Protein AF-A0A932ZUK7-F1 (afdb_monomer)

Secondary structure (DSSP, 8-state):
-PPPPHHHHHHHHHHHHHT--S-SHHHHHHHHHHHHHHHHHHHTTTTPPP-TT---HHHHHHHHHHHHHHS-HHHHHHHHHHHHHHHHHHHHHHHHHHHHHHHHS--TTS--

Nearest PDB structures (foldseek):
  7ank-assembly1_A  TM=1.972E-01  e=3.246E+00  Homo sapiens

Structure (mmCIF, N/CA/C/O backbone):
data_AF-A0A932ZUK7-F1
#
_entry.id   AF-A0A932ZUK7-F1
#
loop_
_atom_site.group_PDB
_atom_site.id
_atom_site.type_symbol
_atom_site.label_atom_id
_atom_site.label_alt_id
_atom_site.label_comp_id
_atom_site.label_asym_id
_atom_site.label_entity_id
_atom_site.label_seq_id
_atom_site.pdbx_PDB_ins_code
_atom_site.Cartn_x
_atom_site.Cartn_y
_atom_site.Cartn_z
_atom_site.occupancy
_atom_site.B_iso_or_equiv
_atom_site.auth_seq_id
_atom_site.auth_comp_id
_atom_site.auth_asym_id
_atom_site.auth_atom_id
_atom_site.pdbx_PDB_model_num
ATOM 1 N N . MET A 1 1 ? 0.769 16.583 -12.718 1.00 45.38 1 MET A N 1
ATOM 2 C CA . MET A 1 1 ? 1.392 15.591 -11.819 1.00 45.38 1 MET A CA 1
ATOM 3 C C . MET A 1 1 ? 2.749 15.241 -12.390 1.00 45.38 1 MET A C 1
ATOM 5 O O . MET A 1 1 ? 2.833 15.071 -13.599 1.00 45.38 1 MET A O 1
ATOM 9 N N . LYS A 1 2 ? 3.805 15.223 -11.571 1.00 51.41 2 LYS A N 1
ATOM 10 C CA . LYS A 1 2 ? 5.080 14.625 -11.983 1.00 51.41 2 LYS A CA 1
ATOM 11 C C . LYS A 1 2 ? 4.929 13.118 -11.793 1.00 51.41 2 LYS A C 1
ATOM 13 O O . LYS A 1 2 ? 4.475 12.708 -10.735 1.00 51.41 2 LYS A O 1
ATOM 18 N N . THR A 1 3 ? 5.238 12.329 -12.812 1.00 60.22 3 THR A N 1
ATOM 19 C CA . THR A 1 3 ? 5.314 10.871 -12.685 1.00 60.22 3 THR A CA 1
ATOM 20 C C . THR A 1 3 ? 6.381 10.529 -11.650 1.00 60.22 3 THR A C 1
ATOM 22 O O . THR A 1 3 ? 7.512 10.992 -11.797 1.00 60.22 3 THR A O 1
ATOM 25 N N . LEU A 1 4 ? 6.025 9.763 -10.616 1.00 67.94 4 LEU A N 1
ATOM 26 C CA . LEU A 1 4 ? 6.983 9.288 -9.619 1.00 67.94 4 LEU A CA 1
ATOM 27 C C . LEU A 1 4 ? 7.997 8.367 -10.311 1.00 67.94 4 LEU A C 1
ATOM 29 O O . LEU A 1 4 ? 7.607 7.430 -11.018 1.00 67.94 4 LEU A O 1
ATOM 33 N N . ALA A 1 5 ? 9.292 8.641 -10.162 1.00 81.50 5 ALA A N 1
ATOM 34 C CA . ALA A 1 5 ? 10.312 7.796 -10.770 1.00 81.50 5 ALA A CA 1
ATOM 35 C C . ALA A 1 5 ? 10.370 6.432 -10.057 1.00 81.50 5 ALA A C 1
ATOM 37 O O . ALA A 1 5 ? 10.155 6.338 -8.850 1.00 81.50 5 ALA A O 1
ATOM 38 N N . ARG A 1 6 ? 10.724 5.362 -10.786 1.00 85.12 6 ARG A N 1
ATOM 39 C CA . ARG A 1 6 ? 10.862 4.000 -10.222 1.00 85.12 6 ARG A CA 1
ATOM 40 C C . ARG A 1 6 ? 11.785 3.962 -8.993 1.00 85.12 6 ARG A C 1
ATOM 42 O O . ARG A 1 6 ? 11.519 3.250 -8.032 1.00 85.12 6 ARG A O 1
ATOM 49 N N . GLU A 1 7 ? 12.863 4.742 -9.019 1.00 85.38 7 GLU A N 1
ATOM 50 C CA . GLU A 1 7 ? 13.832 4.827 -7.919 1.00 85.38 7 GLU A CA 1
ATOM 51 C C . GLU A 1 7 ? 13.255 5.519 -6.677 1.00 85.38 7 GLU A C 1
ATOM 53 O O . GLU A 1 7 ? 13.504 5.067 -5.559 1.00 85.38 7 GLU A O 1
ATOM 58 N N . GLU A 1 8 ? 12.448 6.566 -6.872 1.00 86.69 8 GLU A N 1
ATOM 59 C CA . GLU A 1 8 ? 11.757 7.281 -5.793 1.00 86.69 8 GLU A CA 1
ATOM 60 C C . GLU A 1 8 ? 10.720 6.370 -5.133 1.00 86.69 8 GLU A C 1
ATOM 62 O O . GLU A 1 8 ? 10.724 6.228 -3.911 1.00 86.69 8 GLU A O 1
ATOM 67 N N . LEU A 1 9 ? 9.915 5.661 -5.937 1.00 88.19 9 LEU A N 1
ATOM 68 C CA . LEU A 1 9 ? 8.970 4.672 -5.419 1.00 88.19 9 LEU A CA 1
ATOM 69 C C . LEU A 1 9 ? 9.695 3.605 -4.603 1.00 88.19 9 LEU A C 1
ATOM 71 O O . LEU A 1 9 ? 9.316 3.322 -3.470 1.00 88.19 9 LEU A O 1
ATOM 75 N N . ARG A 1 10 ? 10.763 3.020 -5.156 1.00 90.06 10 ARG A N 1
ATOM 76 C CA . ARG A 1 10 ? 11.532 1.984 -4.465 1.00 90.06 10 ARG A CA 1
ATOM 77 C C . ARG A 1 10 ? 12.064 2.481 -3.121 1.00 90.06 10 ARG A C 1
ATOM 79 O O . ARG A 1 10 ? 12.004 1.735 -2.147 1.00 90.06 10 ARG A O 1
ATOM 86 N N . ALA A 1 11 ? 12.562 3.715 -3.053 1.00 89.88 11 ALA A N 1
ATOM 87 C CA . ALA A 1 11 ? 13.015 4.312 -1.802 1.00 89.88 11 ALA A CA 1
ATOM 88 C C . ALA A 1 11 ? 11.869 4.431 -0.783 1.00 89.88 11 ALA A C 1
ATOM 90 O O . ALA A 1 11 ? 12.036 3.987 0.354 1.00 89.88 11 ALA A O 1
ATOM 91 N N . THR A 1 12 ? 10.695 4.925 -1.197 1.00 89.94 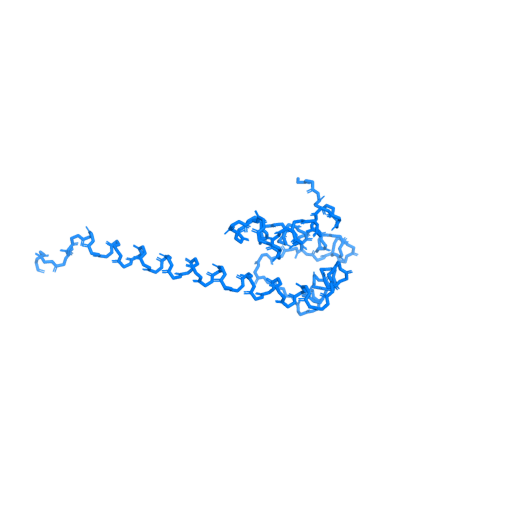12 THR A N 1
ATOM 92 C CA . THR A 1 12 ? 9.502 4.989 -0.336 1.00 89.94 12 THR A CA 1
ATOM 93 C C . THR A 1 12 ? 9.108 3.605 0.188 1.00 89.94 12 THR A C 1
ATOM 95 O O . THR A 1 12 ? 8.900 3.435 1.391 1.00 89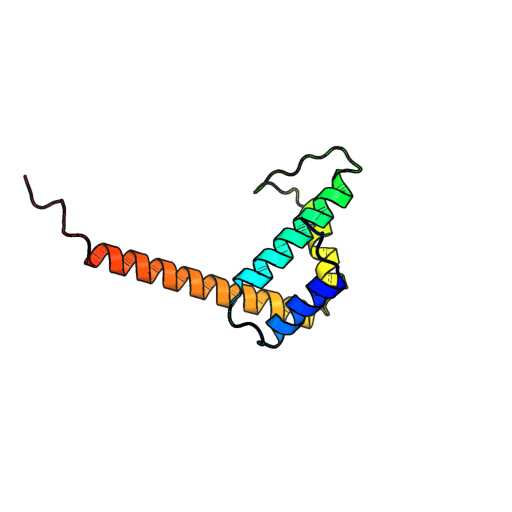.94 12 THR A O 1
ATOM 98 N N . LEU A 1 13 ? 9.034 2.598 -0.692 1.00 90.50 13 LEU A N 1
ATOM 99 C CA . LEU A 1 13 ? 8.654 1.233 -0.314 1.00 90.50 13 LEU A CA 1
ATOM 100 C C . LEU A 1 13 ? 9.640 0.638 0.695 1.00 90.50 13 LEU A C 1
ATOM 102 O O . LEU A 1 13 ? 9.224 0.053 1.692 1.00 90.50 13 LEU A O 1
ATOM 106 N N . MET A 1 14 ? 10.941 0.827 0.476 1.00 91.38 14 MET A N 1
ATOM 107 C CA . MET A 1 14 ? 11.981 0.331 1.377 1.00 91.38 14 MET A CA 1
ATOM 108 C C . MET A 1 14 ? 11.936 1.012 2.748 1.00 91.38 14 MET A C 1
ATOM 110 O O . MET A 1 14 ? 11.965 0.321 3.767 1.00 91.38 14 MET A O 1
ATOM 114 N N . ALA A 1 15 ? 11.800 2.337 2.791 1.00 90.62 15 ALA A N 1
ATOM 115 C CA . ALA A 1 15 ? 11.653 3.082 4.040 1.00 90.62 15 ALA A CA 1
ATOM 116 C C . ALA A 1 15 ? 10.402 2.635 4.820 1.00 90.62 15 ALA A C 1
ATOM 118 O O . ALA A 1 15 ? 10.441 2.459 6.042 1.00 90.62 15 ALA A O 1
ATOM 119 N N . TYR A 1 16 ? 9.301 2.341 4.121 1.00 92.50 16 TYR A N 1
ATOM 120 C CA . TYR A 1 16 ? 8.110 1.782 4.753 1.00 92.50 16 TYR A CA 1
ATOM 121 C C . TYR A 1 16 ? 8.327 0.362 5.277 1.00 92.50 16 TYR A C 1
ATOM 123 O O . TYR A 1 16 ? 7.988 0.093 6.426 1.00 92.50 16 TYR A O 1
ATOM 131 N N . ILE A 1 17 ? 8.936 -0.537 4.496 1.00 91.31 17 ILE A N 1
ATOM 132 C CA . ILE A 1 17 ? 9.271 -1.902 4.938 1.00 91.31 17 ILE A CA 1
ATOM 133 C C . ILE A 1 17 ? 10.128 -1.854 6.211 1.00 91.31 17 ILE A C 1
ATOM 135 O O . ILE A 1 17 ? 9.831 -2.561 7.176 1.00 91.31 17 ILE A O 1
ATOM 139 N N . HIS A 1 18 ? 11.124 -0.966 6.266 1.00 90.19 18 HIS A N 1
ATOM 140 C CA . HIS A 1 18 ? 12.021 -0.803 7.415 1.00 90.19 18 HIS A CA 1
ATOM 141 C C . HIS A 1 18 ? 11.426 -0.015 8.590 1.00 90.19 18 HIS A C 1
ATOM 143 O O . HIS A 1 18 ? 11.983 -0.018 9.684 1.00 90.19 18 HIS A O 1
ATOM 149 N N . GLY A 1 19 ? 10.243 0.572 8.415 1.00 85.31 19 GLY A N 1
ATOM 150 C CA . GLY A 1 19 ? 9.483 1.222 9.478 1.00 85.31 19 GLY A CA 1
ATOM 151 C C . GLY A 1 19 ? 9.883 2.640 9.807 1.00 85.31 19 GLY A C 1
ATOM 152 O O . GLY A 1 19 ? 9.600 3.114 10.902 1.00 85.31 19 GLY A O 1
ATOM 153 N N . GLU A 1 20 ? 10.465 3.316 8.831 1.00 85.00 20 GLU A N 1
ATOM 154 C CA . GLU A 1 20 ? 10.759 4.742 8.885 1.00 85.00 20 GLU A CA 1
ATOM 155 C C . GLU A 1 20 ? 9.486 5.584 8.704 1.00 85.00 20 GLU A C 1
ATOM 157 O O . GLU A 1 20 ? 9.423 6.723 9.166 1.00 85.00 20 GLU A O 1
ATOM 162 N N . PHE A 1 21 ? 8.438 5.007 8.102 1.00 77.00 21 PHE A N 1
ATOM 163 C CA . PHE A 1 21 ? 7.123 5.630 7.993 1.00 77.00 21 PHE A CA 1
ATOM 164 C C . PHE A 1 21 ? 6.106 5.001 8.960 1.00 77.00 21 PHE A C 1
ATOM 166 O O . PHE A 1 21 ? 5.935 3.777 8.960 1.00 77.00 21 PHE A O 1
ATOM 173 N N . PRO A 1 22 ? 5.392 5.821 9.758 1.00 69.06 22 PRO A N 1
ATOM 174 C CA . PRO A 1 22 ? 4.397 5.332 10.713 1.00 69.06 22 PRO A CA 1
ATOM 175 C C . PRO A 1 22 ? 3.034 5.025 10.076 1.00 69.06 22 PRO A C 1
ATOM 177 O O . PRO A 1 22 ? 2.228 4.341 10.695 1.00 69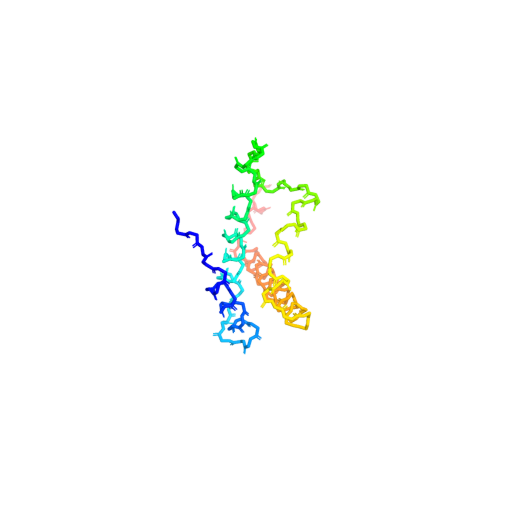.06 22 PRO A O 1
ATOM 180 N N . ASN A 1 23 ? 2.766 5.528 8.863 1.00 74.06 23 ASN A N 1
ATOM 181 C CA . ASN A 1 23 ? 1.447 5.485 8.232 1.00 74.06 23 ASN A CA 1
ATOM 182 C C . ASN A 1 23 ? 1.518 4.843 6.841 1.00 74.06 23 ASN A C 1
ATOM 184 O O . ASN A 1 23 ? 2.403 5.170 6.053 1.00 74.06 23 ASN A O 1
ATOM 188 N N . TYR A 1 24 ? 0.537 3.998 6.517 1.00 83.75 24 TYR A N 1
ATOM 189 C CA . TYR A 1 24 ? 0.418 3.343 5.207 1.00 83.75 24 TYR A CA 1
ATOM 190 C C . TYR A 1 24 ? -0.084 4.267 4.085 1.00 83.75 24 TYR A C 1
ATOM 192 O O . TYR A 1 24 ? 0.091 3.950 2.912 1.00 83.75 24 TYR A O 1
ATOM 200 N N . GLU A 1 25 ? -0.725 5.394 4.419 1.00 86.19 25 GLU A N 1
ATOM 201 C CA . GLU A 1 25 ? -1.401 6.257 3.438 1.00 86.19 25 GLU A CA 1
ATOM 202 C C . GLU A 1 25 ? -0.457 6.854 2.380 1.00 86.19 25 GLU A C 1
ATOM 204 O O . GLU A 1 25 ? -0.775 6.702 1.199 1.00 86.19 25 GLU A O 1
ATOM 209 N N . PRO A 1 26 ? 0.709 7.439 2.728 1.00 83.75 26 PRO A N 1
ATOM 210 C CA . PRO A 1 26 ? 1.635 7.965 1.723 1.00 83.75 26 PRO A CA 1
ATOM 211 C C . PRO A 1 26 ? 2.135 6.876 0.770 1.00 83.75 26 PRO A C 1
ATOM 213 O O . PRO A 1 26 ? 2.242 7.085 -0.430 1.00 83.75 26 PRO A O 1
ATOM 216 N N . VAL A 1 27 ? 2.362 5.675 1.300 1.00 87.38 27 VAL A N 1
ATOM 217 C CA . VAL A 1 27 ? 2.844 4.519 0.535 1.00 87.38 27 VAL A CA 1
ATOM 218 C C . VAL A 1 27 ? 1.772 4.017 -0.424 1.00 87.38 27 VAL A C 1
ATOM 220 O O . VAL A 1 27 ? 2.050 3.741 -1.588 1.00 87.38 27 VAL A O 1
ATOM 223 N N . LEU A 1 28 ? 0.529 3.923 0.053 1.00 85.56 28 LEU A N 1
ATOM 224 C CA . LEU A 1 28 ? -0.609 3.556 -0.778 1.00 85.56 28 LEU A CA 1
ATOM 225 C C . LEU A 1 28 ? -0.840 4.594 -1.881 1.00 85.56 28 LEU A C 1
ATOM 227 O O . LEU A 1 28 ? -1.134 4.219 -3.013 1.00 85.56 28 LEU A O 1
ATOM 231 N N . ARG A 1 29 ? -0.684 5.886 -1.575 1.00 86.44 29 ARG A N 1
ATOM 232 C CA . ARG A 1 29 ? -0.786 6.961 -2.564 1.00 86.44 29 ARG A CA 1
ATOM 233 C C . ARG A 1 29 ? 0.283 6.830 -3.645 1.00 86.44 29 ARG A C 1
ATOM 235 O O . ARG A 1 29 ? -0.078 6.793 -4.816 1.00 86.44 29 ARG A O 1
ATOM 242 N N . ASP A 1 30 ? 1.549 6.683 -3.265 1.00 87.50 30 ASP A N 1
ATOM 243 C CA . ASP A 1 30 ? 2.664 6.549 -4.209 1.00 87.50 30 ASP A CA 1
ATOM 244 C C . ASP A 1 30 ? 2.502 5.310 -5.108 1.00 87.50 30 ASP A C 1
ATOM 246 O O . ASP A 1 30 ? 2.731 5.381 -6.317 1.00 87.50 30 ASP A O 1
ATOM 250 N N . LEU A 1 31 ? 2.025 4.185 -4.555 1.00 84.69 31 LEU A N 1
ATOM 251 C CA . LEU A 1 31 ? 1.692 2.984 -5.331 1.00 84.69 31 LEU A CA 1
ATOM 252 C C . LEU A 1 31 ? 0.571 3.235 -6.350 1.00 84.69 31 LEU A C 1
ATOM 254 O O . LEU A 1 31 ? 0.672 2.780 -7.489 1.00 84.69 31 LEU A O 1
ATOM 258 N N . LEU A 1 32 ? -0.485 3.958 -5.965 1.00 82.69 32 LEU A N 1
ATOM 259 C CA . LEU A 1 32 ? -1.604 4.294 -6.854 1.00 82.69 32 LEU A CA 1
ATOM 260 C C . LEU A 1 32 ? -1.204 5.309 -7.937 1.00 82.69 32 LEU A C 1
ATOM 262 O O . LEU A 1 32 ? -1.645 5.194 -9.081 1.00 82.69 32 LEU A O 1
ATOM 266 N N . GLU A 1 33 ? -0.360 6.287 -7.605 1.00 84.38 33 GLU A N 1
ATOM 267 C CA . GLU A 1 33 ? 0.180 7.250 -8.572 1.00 84.38 33 GLU A CA 1
ATOM 268 C C . GLU A 1 33 ? 1.098 6.562 -9.588 1.00 84.38 33 GLU A C 1
ATOM 270 O O . GLU A 1 33 ? 0.984 6.799 -10.794 1.00 84.38 33 GLU A O 1
ATOM 275 N N . PHE A 1 34 ? 1.964 5.660 -9.121 1.00 84.25 34 PHE A N 1
ATOM 276 C CA . P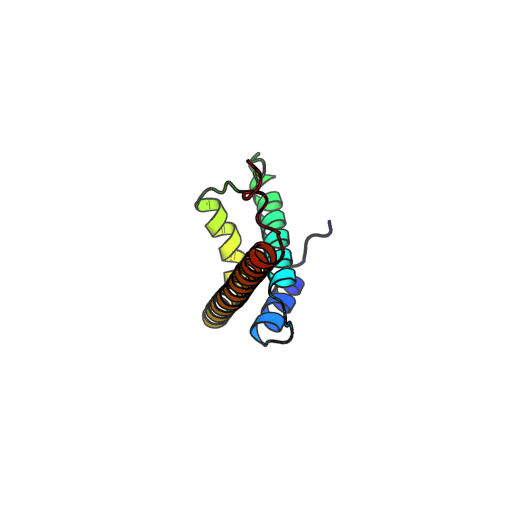HE A 1 34 ? 2.817 4.860 -9.991 1.00 84.25 34 PHE A CA 1
ATOM 277 C C . PHE A 1 34 ? 2.005 3.922 -10.891 1.00 84.25 34 PHE A C 1
ATOM 279 O O . PHE A 1 34 ? 2.231 3.858 -12.100 1.00 84.25 34 PHE A O 1
ATOM 286 N N . GLU A 1 35 ? 1.003 3.246 -10.329 1.00 80.25 35 GLU A N 1
ATOM 287 C CA . GLU A 1 35 ? 0.056 2.430 -11.086 1.00 80.25 35 GLU A CA 1
ATOM 288 C C . GLU A 1 35 ? -0.629 3.239 -12.197 1.00 80.25 35 GLU A C 1
ATOM 290 O O . GLU A 1 35 ? -0.753 2.765 -13.332 1.00 80.25 35 GLU A O 1
ATOM 295 N N . GLN A 1 36 ? -1.108 4.445 -11.882 1.00 79.19 36 GLN A N 1
ATOM 296 C CA . GLN A 1 36 ? -1.748 5.314 -12.863 1.00 79.19 36 GLN A CA 1
ATOM 297 C C . GLN A 1 36 ? -0.775 5.677 -13.989 1.00 79.19 36 GLN A C 1
ATOM 299 O O . GLN A 1 36 ? -1.147 5.585 -15.159 1.00 79.19 36 GLN A O 1
ATOM 304 N N . ALA A 1 37 ? 0.471 6.018 -13.658 1.00 80.69 37 ALA A N 1
ATOM 305 C CA . ALA A 1 37 ? 1.490 6.335 -14.651 1.00 80.69 37 ALA A CA 1
ATOM 306 C C . ALA A 1 37 ? 1.787 5.152 -15.587 1.00 80.69 37 ALA A C 1
ATOM 308 O O . ALA A 1 37 ? 1.817 5.327 -16.806 1.00 80.69 37 ALA A O 1
ATOM 309 N N . LEU A 1 38 ? 1.932 3.937 -15.043 1.00 77.88 38 LEU A N 1
ATOM 310 C CA . LEU A 1 38 ? 2.111 2.724 -15.849 1.00 77.88 38 LEU A CA 1
ATOM 311 C C . LEU A 1 38 ? 0.912 2.464 -16.759 1.00 77.88 38 LEU A C 1
ATOM 313 O O . LEU A 1 38 ? 1.069 2.045 -17.907 1.00 77.88 38 LEU A O 1
ATOM 317 N N . TYR A 1 39 ? -0.298 2.694 -16.254 1.00 75.62 39 TYR A N 1
ATOM 318 C CA . TYR A 1 39 ? -1.512 2.533 -17.039 1.00 75.62 39 TYR A CA 1
ATOM 319 C C . TYR A 1 39 ? -1.555 3.527 -18.207 1.00 75.62 39 TYR A C 1
ATOM 321 O O . TYR A 1 39 ? -1.823 3.125 -19.339 1.00 75.62 39 TYR A O 1
ATOM 329 N N . GLU A 1 40 ? -1.263 4.804 -17.955 1.00 76.44 40 GLU A N 1
ATOM 330 C CA . GLU A 1 40 ? -1.203 5.853 -18.979 1.00 76.44 40 GLU A CA 1
ATOM 331 C C . GLU A 1 40 ? -0.128 5.555 -20.037 1.00 76.44 40 GLU A C 1
ATOM 333 O O . GLU A 1 40 ? -0.405 5.659 -21.235 1.00 76.44 40 GLU A O 1
ATOM 338 N N . GLU A 1 41 ? 1.056 5.088 -19.627 1.00 75.44 41 GLU A N 1
ATOM 339 C CA . GLU A 1 41 ? 2.132 4.700 -20.547 1.00 75.44 41 GLU A CA 1
ATOM 340 C C . GLU A 1 41 ? 1.740 3.506 -21.440 1.00 75.44 41 GLU A C 1
ATOM 342 O O . GLU A 1 41 ? 1.982 3.520 -22.653 1.00 75.44 41 GLU A O 1
ATOM 347 N N . ASN A 1 42 ? 1.107 2.478 -20.864 1.00 70.44 42 ASN A N 1
ATOM 348 C CA . ASN A 1 42 ? 0.803 1.227 -21.564 1.00 70.44 42 ASN A CA 1
ATOM 349 C C . ASN A 1 42 ? -0.499 1.266 -22.388 1.00 70.44 42 ASN A C 1
ATOM 351 O O . ASN A 1 42 ? -0.605 0.582 -23.412 1.00 70.44 42 ASN A O 1
ATOM 355 N N . LEU A 1 43 ? -1.501 2.053 -21.980 1.00 63.28 43 LEU A N 1
ATOM 356 C CA . LEU A 1 43 ? -2.795 2.147 -22.674 1.00 63.28 43 LEU A CA 1
ATOM 357 C C . LEU A 1 43 ? -2.962 3.401 -23.520 1.00 63.28 43 LEU A C 1
ATOM 359 O O . LEU A 1 43 ? -3.723 3.339 -24.487 1.00 63.28 43 LEU A O 1
ATOM 363 N N . GLY A 1 44 ? -2.185 4.463 -23.285 1.00 58.00 44 GLY A N 1
ATOM 364 C CA . GLY A 1 44 ? -2.034 5.549 -24.259 1.00 58.00 44 GLY A CA 1
ATOM 365 C C . GLY A 1 44 ? -1.553 5.038 -25.625 1.00 58.00 44 GLY A C 1
ATOM 366 O O . GLY A 1 44 ? -1.912 5.593 -26.659 1.00 58.00 44 GLY A O 1
ATOM 367 N N . ARG A 1 45 ? -0.833 3.906 -25.647 1.00 56.31 45 ARG A N 1
ATOM 368 C CA . ARG A 1 45 ? -0.409 3.199 -26.869 1.00 56.31 45 ARG A CA 1
ATOM 369 C C . ARG A 1 45 ? -1.494 2.313 -27.502 1.00 56.31 45 ARG A C 1
ATOM 371 O O . ARG A 1 45 ? -1.367 1.960 -28.667 1.00 56.31 45 ARG A O 1
ATOM 378 N N . ASN A 1 46 ? -2.553 1.970 -26.763 1.00 56.34 46 ASN A N 1
ATOM 379 C CA . ASN A 1 46 ? -3.592 1.008 -27.166 1.00 56.34 46 ASN A CA 1
ATOM 380 C C . ASN A 1 46 ? -5.029 1.582 -27.131 1.00 56.34 46 ASN A C 1
ATOM 382 O O . ASN A 1 46 ? -5.991 0.829 -27.272 1.00 56.34 46 ASN A O 1
ATOM 386 N N . GLY A 1 47 ? -5.198 2.894 -26.922 1.00 58.09 47 GLY A N 1
ATOM 387 C CA . GLY A 1 47 ? -6.500 3.578 -26.949 1.00 58.09 47 GLY A CA 1
ATOM 388 C C . GLY A 1 47 ? -7.444 3.260 -25.780 1.00 58.09 47 GLY A C 1
ATOM 389 O O . GLY A 1 47 ? -8.641 3.527 -25.873 1.00 58.09 47 GLY A O 1
ATOM 390 N N . GLY A 1 48 ? -6.943 2.677 -24.686 1.00 60.81 48 GLY A N 1
ATOM 391 C CA . GLY A 1 48 ? -7.758 2.344 -23.513 1.00 60.81 48 GLY A CA 1
ATOM 392 C C . GLY A 1 48 ? -7.870 3.512 -22.534 1.00 60.81 48 GLY A C 1
ATOM 393 O O . GLY A 1 48 ? -6.857 4.040 -22.086 1.00 60.81 48 GLY A O 1
ATOM 394 N N . ALA A 1 49 ? -9.093 3.901 -22.170 1.00 60.53 49 ALA A N 1
ATOM 395 C CA . ALA A 1 49 ? -9.331 4.923 -21.152 1.00 60.53 49 ALA A CA 1
ATOM 396 C C . ALA A 1 49 ? -9.253 4.331 -19.737 1.00 60.53 49 ALA A C 1
ATOM 398 O O . ALA A 1 49 ? -9.861 3.295 -19.457 1.00 60.53 49 ALA A O 1
ATOM 399 N N . PHE A 1 50 ? -8.559 5.027 -18.834 1.00 63.03 50 PHE A N 1
ATOM 400 C CA . PHE A 1 50 ? -8.514 4.671 -17.419 1.00 63.03 50 PHE A CA 1
ATOM 401 C C . PHE A 1 50 ? -9.902 4.792 -16.779 1.00 63.03 50 PHE A C 1
ATOM 403 O O . PHE A 1 50 ? -10.524 5.852 -16.828 1.00 63.03 50 PHE A O 1
ATOM 410 N N . GLN A 1 51 ? -10.386 3.712 -16.156 1.00 66.06 51 GLN A N 1
ATOM 411 C CA . GLN A 1 51 ? -11.607 3.721 -15.350 1.00 66.06 51 GLN A CA 1
ATOM 412 C C . GLN A 1 51 ? -11.284 3.341 -13.906 1.00 66.06 51 GLN A C 1
ATOM 414 O O . GLN A 1 51 ? -10.952 2.195 -13.599 1.00 66.06 51 GLN A O 1
ATOM 419 N N . ARG A 1 52 ? -11.426 4.309 -12.996 1.00 62.81 52 ARG A N 1
ATOM 420 C CA . ARG A 1 52 ? -11.255 4.089 -11.556 1.00 62.81 52 ARG A CA 1
ATOM 421 C C . ARG A 1 52 ? -12.179 2.961 -11.080 1.00 62.81 52 ARG A C 1
ATOM 423 O O . ARG A 1 52 ? -13.381 2.995 -11.325 1.00 62.81 52 ARG A O 1
ATOM 430 N N . GLY A 1 53 ? -11.617 1.969 -10.389 1.00 64.31 53 GLY A N 1
ATOM 431 C CA . GLY A 1 53 ? -12.370 0.839 -9.831 1.00 64.31 53 GLY A CA 1
ATOM 432 C C . GLY A 1 53 ? -12.737 -0.267 -10.828 1.00 64.31 53 GLY A C 1
ATOM 433 O O . GLY A 1 53 ? -13.377 -1.239 -10.434 1.00 64.31 53 GLY A O 1
ATOM 434 N N . ARG A 1 54 ? -12.327 -0.169 -12.100 1.00 66.44 54 ARG A N 1
ATOM 435 C CA . ARG A 1 54 ? -12.462 -1.255 -13.080 1.00 66.44 54 ARG A CA 1
ATOM 436 C C . ARG A 1 54 ? -11.115 -1.564 -13.709 1.00 66.44 54 ARG A C 1
ATOM 438 O O . ARG A 1 54 ? -10.582 -0.768 -14.476 1.00 66.44 54 ARG A O 1
ATOM 445 N N . ARG A 1 55 ? -10.585 -2.754 -13.425 1.00 68.75 55 ARG A N 1
ATOM 446 C CA . ARG A 1 55 ? -9.349 -3.246 -14.041 1.00 68.75 55 ARG A CA 1
ATOM 447 C C . ARG A 1 55 ? -9.541 -4.652 -14.588 1.00 68.75 55 ARG A C 1
ATOM 449 O O . ARG A 1 55 ? -10.157 -5.495 -13.943 1.00 68.75 55 ARG A O 1
ATOM 456 N N . ALA A 1 56 ? -9.018 -4.882 -15.789 1.00 68.81 56 ALA A N 1
ATOM 457 C CA . ALA A 1 56 ? -8.896 -6.221 -16.346 1.00 68.81 56 ALA A CA 1
ATOM 458 C C . ALA A 1 56 ? -7.718 -6.942 -15.675 1.00 68.81 56 ALA A C 1
ATOM 460 O O . ALA A 1 56 ? -6.720 -6.315 -15.334 1.00 68.81 56 ALA A O 1
ATOM 461 N N . GLU A 1 57 ? -7.797 -8.261 -15.538 1.00 72.50 57 GLU A N 1
ATOM 462 C CA . GLU A 1 57 ? -6.754 -9.089 -14.915 1.00 72.50 57 GLU A CA 1
ATOM 463 C C . GLU A 1 57 ? -5.358 -8.883 -15.531 1.00 72.50 57 GLU A C 1
ATOM 465 O O . GLU A 1 57 ? -4.367 -8.726 -14.822 1.00 72.50 57 GLU A O 1
ATOM 470 N N . LYS A 1 58 ? -5.282 -8.772 -16.862 1.00 70.19 58 LYS A N 1
ATOM 471 C CA . LYS A 1 58 ? -4.038 -8.462 -17.589 1.00 70.19 58 LYS A CA 1
ATOM 472 C C . LYS A 1 58 ? -3.409 -7.119 -17.201 1.00 70.19 58 LYS A C 1
ATOM 474 O O . LYS A 1 58 ? -2.207 -6.938 -17.323 1.00 70.19 58 LYS A O 1
ATOM 479 N N . THR A 1 59 ? -4.221 -6.162 -16.755 1.00 70.50 59 THR A N 1
ATOM 480 C CA . THR A 1 59 ? -3.746 -4.856 -16.293 1.00 70.50 59 THR A CA 1
ATOM 481 C C . THR A 1 59 ? -3.117 -4.976 -14.912 1.00 70.50 59 THR A C 1
ATOM 483 O O . THR A 1 59 ? -2.111 -4.327 -14.662 1.00 70.50 59 THR A O 1
ATOM 486 N N . TRP A 1 60 ? -3.671 -5.823 -14.039 1.00 73.75 60 TRP A N 1
ATOM 487 C CA . TRP A 1 60 ? -3.087 -6.074 -12.722 1.00 73.75 60 TRP A CA 1
ATOM 488 C C . TRP A 1 60 ? -1.693 -6.686 -12.819 1.00 73.75 60 TRP A C 1
ATOM 490 O O . TRP A 1 60 ? -0.804 -6.265 -12.091 1.00 73.75 60 TRP A O 1
ATOM 500 N N . HIS A 1 61 ? -1.480 -7.602 -13.765 1.00 75.81 61 HIS A N 1
ATOM 501 C CA . HIS A 1 61 ? -0.158 -8.184 -14.001 1.00 75.81 61 HIS A CA 1
ATOM 502 C C . HIS A 1 61 ? 0.883 -7.107 -14.336 1.00 75.81 61 HIS A C 1
ATOM 504 O O . HIS A 1 61 ? 1.884 -7.009 -13.640 1.00 75.81 61 HIS A O 1
ATOM 510 N N . LEU A 1 62 ? 0.597 -6.219 -15.295 1.00 70.38 62 LEU A N 1
ATOM 511 C CA . LEU A 1 62 ? 1.508 -5.123 -15.663 1.00 70.38 62 LEU A CA 1
ATOM 512 C C . LEU A 1 62 ? 1.814 -4.172 -14.494 1.00 70.38 62 LEU A C 1
ATOM 514 O O . LEU A 1 62 ? 2.930 -3.682 -14.361 1.00 70.38 62 LEU A O 1
ATOM 518 N N . VAL A 1 63 ? 0.815 -3.895 -13.653 1.00 73.50 63 VAL A N 1
ATOM 519 C CA . VAL A 1 63 ? 0.961 -2.995 -12.500 1.00 73.50 63 VAL A CA 1
ATOM 520 C C . VAL A 1 63 ? 1.821 -3.619 -11.405 1.00 73.50 63 VAL A C 1
ATOM 522 O O . VAL A 1 63 ? 2.571 -2.897 -10.760 1.00 73.50 63 VAL A O 1
ATOM 525 N N . PHE A 1 64 ? 1.718 -4.932 -11.185 1.00 78.31 64 PHE A N 1
ATOM 526 C CA . PHE A 1 64 ? 2.437 -5.622 -10.111 1.00 78.31 64 PHE A CA 1
ATOM 527 C C . PHE A 1 64 ? 3.795 -6.188 -10.535 1.00 78.31 64 PHE A C 1
ATOM 529 O O . PHE A 1 64 ? 4.667 -6.332 -9.681 1.00 78.31 64 PHE A O 1
ATOM 536 N N . GLU A 1 65 ? 4.011 -6.447 -11.827 1.00 82.38 65 GLU A N 1
ATOM 537 C CA . GLU A 1 65 ? 5.318 -6.844 -12.368 1.00 82.38 65 GLU A CA 1
ATOM 538 C C . GLU A 1 65 ? 6.398 -5.796 -12.080 1.00 82.38 65 GLU A C 1
ATOM 540 O O . GLU A 1 65 ? 7.527 -6.141 -11.742 1.00 82.38 65 GLU A O 1
ATOM 545 N N . GLU A 1 66 ? 6.048 -4.514 -12.154 1.00 80.62 66 GLU A N 1
ATOM 546 C CA . GLU A 1 66 ? 6.994 -3.418 -11.947 1.00 80.62 66 GLU A CA 1
ATOM 547 C C . GLU A 1 66 ? 7.478 -3.323 -10.482 1.00 80.62 66 GLU A C 1
ATOM 549 O O . GLU A 1 66 ? 8.685 -3.429 -10.259 1.00 80.62 66 GLU A O 1
ATOM 554 N N . PRO A 1 67 ? 6.609 -3.227 -9.452 1.00 74.69 67 PRO A N 1
ATOM 555 C CA . PRO A 1 67 ? 7.024 -3.321 -8.052 1.00 74.69 67 PRO A CA 1
ATOM 556 C C . PRO A 1 67 ? 7.741 -4.637 -7.719 1.00 74.69 67 PRO A C 1
ATOM 558 O O . PRO A 1 67 ? 8.727 -4.616 -6.982 1.00 74.69 67 PRO A O 1
ATOM 561 N N . ALA A 1 68 ? 7.300 -5.766 -8.292 1.00 80.94 68 ALA A N 1
ATOM 562 C CA . ALA A 1 68 ? 7.961 -7.062 -8.118 1.00 80.94 68 ALA A CA 1
ATOM 563 C C . ALA A 1 68 ? 9.363 -7.109 -8.755 1.00 80.94 68 ALA A C 1
ATOM 565 O O . ALA A 1 68 ? 10.212 -7.875 -8.310 1.00 80.94 68 ALA A O 1
ATOM 566 N N . GLY A 1 69 ? 9.630 -6.279 -9.767 1.00 85.69 69 GLY A N 1
ATOM 567 C CA . GLY A 1 69 ? 10.964 -6.076 -10.333 1.00 85.69 69 GLY A CA 1
ATOM 568 C C . GLY A 1 69 ? 11.854 -5.132 -9.512 1.00 85.69 69 GLY A C 1
ATOM 569 O O . GLY A 1 69 ? 13.077 -5.178 -9.640 1.00 85.69 69 GLY A O 1
ATOM 570 N N . MET A 1 70 ? 11.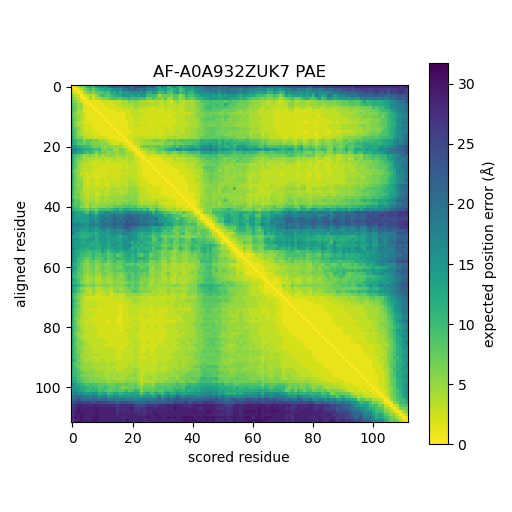272 -4.279 -8.660 1.00 88.94 70 MET A N 1
ATOM 571 C CA . MET A 1 70 ? 12.008 -3.331 -7.804 1.00 88.94 70 MET A CA 1
ATOM 572 C C . MET A 1 70 ? 12.408 -3.916 -6.445 1.00 88.94 70 MET A C 1
ATOM 574 O O . MET A 1 70 ? 13.379 -3.451 -5.828 1.00 88.94 70 MET A O 1
ATOM 578 N N . LEU A 1 71 ? 11.643 -4.899 -5.971 1.00 89.44 71 LEU A N 1
ATOM 579 C CA . LEU A 1 71 ? 11.767 -5.527 -4.661 1.00 89.44 71 LEU A CA 1
ATOM 580 C C . LEU A 1 71 ? 12.160 -7.001 -4.795 1.00 89.44 71 LEU A C 1
ATOM 582 O O . LEU A 1 71 ? 11.855 -7.664 -5.780 1.00 89.44 71 LEU A O 1
ATOM 586 N N . THR A 1 72 ? 12.817 -7.551 -3.776 1.00 92.00 72 THR A N 1
ATOM 587 C CA . THR A 1 72 ? 12.960 -9.008 -3.666 1.00 92.00 72 THR A CA 1
ATOM 588 C C . THR A 1 72 ? 11.611 -9.655 -3.312 1.00 92.00 72 THR A C 1
ATOM 590 O O . THR A 1 72 ? 10.724 -8.975 -2.781 1.00 92.00 72 THR A O 1
ATOM 593 N N . PRO A 1 73 ? 11.433 -10.973 -3.531 1.00 92.69 73 PRO A N 1
ATOM 594 C CA . PRO A 1 73 ? 10.213 -11.668 -3.115 1.00 92.69 73 PRO A CA 1
ATOM 595 C C . PRO A 1 73 ? 9.893 -11.465 -1.628 1.00 92.69 73 PRO A C 1
ATOM 597 O O . PRO A 1 73 ? 8.779 -11.089 -1.282 1.00 92.69 73 PRO A O 1
ATOM 600 N N . LEU A 1 74 ? 10.907 -11.576 -0.762 1.00 92.94 74 LEU A N 1
ATOM 601 C CA . LEU A 1 74 ? 10.758 -11.342 0.675 1.00 92.94 74 LEU A CA 1
ATOM 602 C C . LEU A 1 74 ? 10.323 -9.902 0.990 1.00 92.94 74 LEU A C 1
ATOM 604 O O . LEU A 1 74 ? 9.464 -9.687 1.837 1.00 92.94 74 LEU A O 1
ATOM 608 N N . GLN A 1 75 ? 10.898 -8.906 0.311 1.00 92.75 75 GLN A N 1
ATOM 609 C CA . GLN A 1 75 ? 10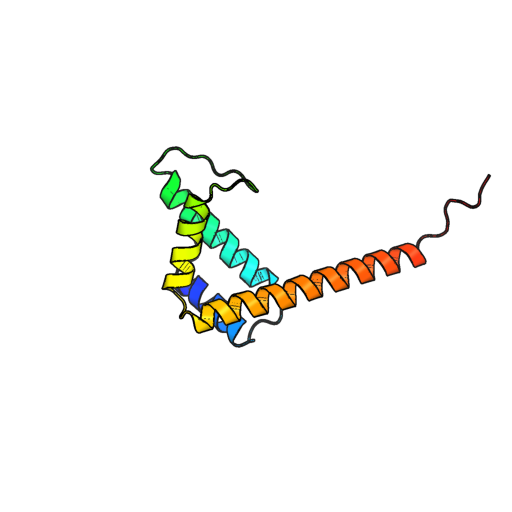.505 -7.502 0.488 1.00 92.75 75 GLN A CA 1
ATOM 610 C C . GLN A 1 75 ? 9.067 -7.251 0.028 1.00 92.75 75 GLN A C 1
ATOM 612 O O . GLN A 1 75 ? 8.356 -6.457 0.637 1.00 92.75 75 GLN A O 1
ATOM 617 N N . THR A 1 76 ? 8.629 -7.944 -1.022 1.00 91.31 76 THR A N 1
ATOM 618 C CA . THR A 1 76 ? 7.250 -7.870 -1.516 1.00 91.31 76 THR A CA 1
ATOM 619 C C . THR A 1 76 ? 6.274 -8.442 -0.490 1.00 91.31 76 THR A C 1
ATOM 621 O O . THR A 1 76 ? 5.282 -7.793 -0.167 1.00 91.31 76 THR A O 1
ATOM 624 N N . GLU A 1 77 ? 6.578 -9.610 0.081 1.00 92.56 77 GLU A N 1
ATOM 625 C CA . GLU A 1 77 ? 5.782 -10.205 1.164 1.00 92.56 77 GLU A CA 1
ATOM 626 C C . GLU A 1 77 ? 5.704 -9.266 2.375 1.00 92.56 77 GLU A C 1
ATOM 628 O O . GLU A 1 77 ? 4.614 -8.956 2.852 1.00 92.56 77 GLU A O 1
ATOM 633 N N . GLN A 1 78 ? 6.842 -8.715 2.809 1.00 92.94 78 GLN A N 1
ATOM 634 C CA . GLN A 1 78 ? 6.902 -7.761 3.921 1.00 92.94 78 GLN A CA 1
ATOM 635 C C . GLN A 1 78 ? 6.083 -6.492 3.662 1.00 92.94 78 GLN A C 1
ATOM 637 O O . GLN A 1 78 ? 5.403 -6.002 4.565 1.00 92.94 78 GLN A O 1
ATOM 642 N N . LEU A 1 79 ? 6.138 -5.956 2.439 1.00 91.31 79 LEU A N 1
ATOM 643 C CA . LEU A 1 79 ? 5.342 -4.801 2.036 1.00 91.31 79 LEU A CA 1
ATOM 644 C C . LEU A 1 79 ? 3.844 -5.104 2.148 1.00 91.31 79 LEU A C 1
ATOM 646 O O . LEU A 1 79 ? 3.104 -4.321 2.743 1.00 91.31 79 LEU A O 1
ATOM 650 N N . VAL A 1 80 ? 3.403 -6.240 1.599 1.00 90.25 80 VAL A N 1
ATOM 651 C CA . VAL A 1 80 ? 1.990 -6.649 1.602 1.00 90.25 80 VAL A CA 1
ATOM 652 C C . VAL A 1 80 ? 1.490 -6.906 3.020 1.00 90.25 80 VAL A C 1
ATOM 654 O O . VAL A 1 80 ? 0.411 -6.425 3.381 1.00 90.25 80 VAL A O 1
ATOM 657 N N . ASP A 1 81 ? 2.269 -7.605 3.842 1.00 92.69 81 ASP A N 1
ATOM 658 C CA . ASP A 1 81 ? 1.926 -7.874 5.239 1.00 92.69 81 ASP A CA 1
ATOM 659 C C . ASP A 1 81 ? 1.749 -6.574 6.024 1.00 92.69 81 ASP A C 1
ATOM 661 O O . ASP A 1 81 ? 0.777 -6.406 6.770 1.00 92.69 81 ASP A O 1
ATOM 665 N N . ARG A 1 82 ? 2.660 -5.619 5.819 1.00 91.81 82 ARG A N 1
ATOM 666 C CA . ARG A 1 82 ? 2.626 -4.333 6.512 1.00 91.81 82 ARG A CA 1
ATOM 667 C C . ARG A 1 82 ? 1.456 -3.461 6.062 1.00 91.81 82 ARG A C 1
ATOM 669 O O . ARG A 1 82 ? 0.705 -2.995 6.916 1.00 91.81 82 ARG A O 1
ATOM 676 N N . LEU A 1 83 ? 1.236 -3.330 4.750 1.00 91.12 83 LEU A N 1
ATOM 677 C CA . LEU A 1 83 ? 0.068 -2.628 4.201 1.00 91.12 83 LEU A CA 1
ATOM 678 C C . LEU A 1 83 ? -1.238 -3.231 4.729 1.00 91.12 83 LEU A C 1
ATOM 680 O O . LEU A 1 83 ? -2.145 -2.503 5.127 1.00 91.12 83 LEU A O 1
ATOM 684 N N . THR A 1 84 ? -1.327 -4.563 4.777 1.00 91.56 84 THR A N 1
ATOM 685 C CA . THR A 1 84 ? -2.509 -5.273 5.280 1.00 91.56 84 THR A CA 1
ATOM 686 C C . THR A 1 84 ? -2.750 -4.977 6.755 1.00 91.56 84 THR A C 1
ATOM 688 O O . THR A 1 84 ? -3.881 -4.688 7.152 1.00 91.56 84 THR A O 1
ATOM 691 N N . LYS A 1 85 ? -1.699 -5.046 7.578 1.00 92.12 85 LYS A N 1
ATOM 692 C CA . LYS A 1 8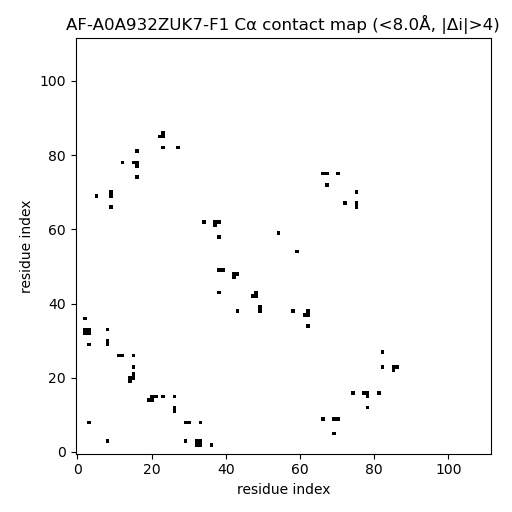5 ? -1.781 -4.773 9.014 1.00 92.12 85 LYS A CA 1
ATOM 693 C C . LYS A 1 85 ? -2.225 -3.337 9.292 1.00 92.12 85 LYS A C 1
ATOM 695 O O . LYS A 1 85 ? -3.130 -3.123 10.103 1.00 92.12 85 LYS A O 1
ATOM 700 N N . ASP A 1 86 ? -1.617 -2.372 8.616 1.00 91.19 86 ASP A N 1
ATOM 701 C CA . ASP A 1 86 ? -1.893 -0.956 8.846 1.00 91.19 86 ASP A CA 1
ATOM 702 C C . ASP A 1 86 ? -3.284 -0.568 8.324 1.00 91.19 86 ASP A C 1
ATOM 704 O O . ASP A 1 86 ? -4.019 0.149 9.004 1.00 91.19 86 ASP A O 1
ATOM 708 N N . PHE A 1 87 ? -3.700 -1.110 7.173 1.00 91.00 87 PHE A N 1
ATOM 709 C CA . PHE A 1 87 ? -5.048 -0.897 6.646 1.00 91.00 87 PHE A CA 1
ATOM 710 C C . PHE A 1 87 ? -6.121 -1.463 7.582 1.00 91.00 87 PHE A C 1
ATOM 712 O O . PHE A 1 87 ? -7.086 -0.768 7.895 1.00 91.00 87 PHE A O 1
ATOM 719 N N . ARG A 1 88 ? -5.938 -2.690 8.092 1.00 93.31 88 ARG A N 1
ATOM 720 C CA . ARG A 1 88 ? -6.851 -3.272 9.094 1.00 93.31 88 ARG A CA 1
ATOM 721 C C . ARG A 1 88 ? -6.936 -2.409 10.347 1.00 93.31 88 ARG A C 1
ATOM 723 O O . ARG A 1 88 ? -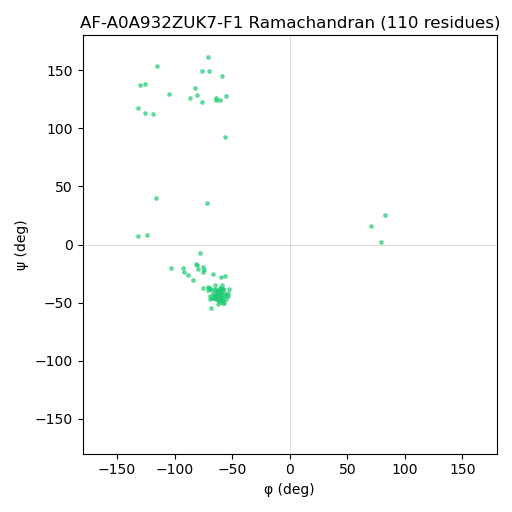8.037 -2.103 10.781 1.00 93.31 88 ARG A O 1
ATOM 730 N N . SER A 1 89 ? -5.795 -1.946 10.856 1.00 91.81 89 SER A N 1
ATOM 731 C CA . SER A 1 89 ? -5.759 -1.064 12.030 1.00 91.81 89 SER A CA 1
ATOM 732 C C . SER A 1 89 ? -6.533 0.240 11.786 1.00 91.81 89 SER A C 1
ATOM 734 O O . SER A 1 89 ? -7.243 0.718 12.667 1.00 91.81 89 SER A O 1
ATOM 736 N N . ALA A 1 90 ? -6.454 0.802 10.575 1.00 91.19 90 ALA A N 1
ATOM 737 C CA . ALA A 1 90 ? -7.240 1.975 10.201 1.00 91.19 90 ALA A CA 1
ATOM 738 C C . ALA A 1 90 ? -8.745 1.676 10.089 1.00 91.19 90 ALA A C 1
ATOM 740 O O . ALA A 1 90 ? -9.562 2.504 10.496 1.00 91.19 90 ALA A O 1
ATOM 741 N N . CYS A 1 91 ? -9.127 0.505 9.568 1.00 93.94 91 CYS A N 1
ATOM 742 C CA . CYS A 1 91 ? -10.521 0.061 9.559 1.00 93.94 91 CYS A CA 1
ATOM 743 C C . CYS A 1 91 ? -11.073 -0.109 10.980 1.00 93.94 91 CYS A C 1
ATOM 745 O O . CYS A 1 91 ? -12.176 0.362 11.251 1.00 93.94 91 CYS A O 1
ATOM 747 N N . ASP A 1 92 ? -10.305 -0.729 11.878 1.00 95.69 92 ASP A N 1
ATOM 748 C CA . ASP A 1 92 ? -10.693 -0.932 13.276 1.00 95.69 92 ASP A CA 1
ATOM 749 C C . ASP A 1 92 ? -10.924 0.414 13.978 1.00 95.69 92 ASP A C 1
ATOM 751 O O . ASP A 1 92 ? -11.977 0.620 14.584 1.00 95.69 92 ASP A O 1
ATOM 755 N N . LEU A 1 93 ? -10.009 1.376 13.795 1.00 94.19 93 LEU A N 1
ATOM 756 C CA . LEU A 1 93 ? -10.170 2.738 14.309 1.00 94.19 93 LEU A CA 1
ATOM 757 C C . LEU A 1 93 ? -11.420 3.424 13.738 1.00 94.19 93 LEU A C 1
ATOM 759 O O . LEU A 1 93 ? -12.147 4.104 14.457 1.00 94.19 93 LEU A O 1
ATOM 763 N N . PHE A 1 94 ? -11.702 3.257 12.444 1.00 94.88 94 PHE A N 1
ATOM 764 C CA . PHE A 1 94 ? -12.890 3.858 11.838 1.00 94.88 94 PHE A CA 1
ATOM 765 C C . PHE A 1 94 ? -14.189 3.280 12.418 1.00 94.88 94 PHE A C 1
ATOM 767 O O . PHE A 1 94 ? -15.141 4.023 12.668 1.00 94.88 94 PHE A O 1
ATOM 774 N N . VAL A 1 95 ? -14.216 1.973 12.694 1.00 96.06 95 VAL A N 1
ATOM 775 C CA . VAL A 1 95 ? -15.335 1.315 13.382 1.00 96.06 95 VAL A CA 1
ATOM 776 C C . VAL A 1 95 ? -15.476 1.828 14.815 1.00 96.06 95 VAL A C 1
ATOM 778 O O . VAL A 1 95 ? -16.592 2.150 15.224 1.00 96.06 95 VAL A O 1
ATOM 781 N N . GLU A 1 96 ? -14.378 1.952 15.561 1.00 96.00 96 GLU A N 1
ATOM 782 C CA . GLU A 1 96 ? -14.371 2.495 16.926 1.00 96.00 96 GLU A CA 1
ATOM 783 C C . GLU A 1 96 ? -14.930 3.925 16.967 1.00 96.00 96 GLU A C 1
ATOM 785 O O . GLU A 1 96 ? -15.802 4.244 17.782 1.00 96.00 96 GLU A O 1
ATOM 790 N N . LEU A 1 97 ? -14.496 4.781 16.038 1.00 94.75 97 LEU A N 1
ATOM 791 C CA . LEU A 1 97 ? -14.996 6.149 15.920 1.00 94.75 97 LEU A CA 1
ATOM 792 C C . LEU A 1 97 ? -16.491 6.178 15.580 1.00 94.75 97 LEU A C 1
ATOM 794 O O . LEU A 1 97 ? -17.238 6.950 16.181 1.00 94.75 97 LEU A O 1
ATOM 798 N N . ALA A 1 98 ? -16.958 5.315 14.675 1.00 94.00 98 ALA A N 1
ATOM 799 C CA . ALA A 1 98 ? -18.379 5.206 14.346 1.00 94.00 98 ALA A CA 1
ATOM 800 C C . ALA A 1 98 ? -19.220 4.717 15.542 1.00 94.00 98 ALA A C 1
ATOM 802 O O . ALA A 1 98 ? -20.326 5.208 15.769 1.00 94.00 98 ALA A O 1
ATOM 803 N N . GLN A 1 99 ? -18.706 3.772 16.333 1.00 92.56 99 GLN A N 1
ATOM 804 C CA . GLN A 1 99 ? -19.357 3.308 17.563 1.00 92.56 99 GLN A CA 1
ATOM 805 C C . GLN A 1 99 ? -19.402 4.408 18.626 1.00 92.56 99 GLN A C 1
ATOM 807 O O . GLN A 1 99 ? -20.441 4.613 19.250 1.00 92.56 99 GLN A O 1
ATOM 812 N N . THR A 1 100 ? -18.316 5.164 18.777 1.00 91.88 100 THR A N 1
ATOM 813 C CA . THR A 1 100 ? -18.252 6.316 19.683 1.00 91.88 100 THR A CA 1
ATOM 814 C C . THR A 1 100 ? -19.273 7.378 19.284 1.00 91.88 100 THR A C 1
ATOM 816 O O . THR A 1 100 ? -19.997 7.886 20.134 1.00 91.88 100 THR A O 1
ATOM 819 N N . GLN A 1 101 ? -19.407 7.669 17.987 1.00 89.06 101 GLN A N 1
ATOM 820 C CA . GLN A 1 101 ? -20.423 8.601 17.493 1.00 89.06 101 GLN A CA 1
ATOM 821 C C . GLN A 1 101 ? -21.848 8.139 17.812 1.00 89.06 101 GLN A C 1
ATOM 823 O O . GLN A 1 101 ? -22.657 8.962 18.226 1.00 89.06 101 GLN A O 1
ATOM 828 N N . LYS A 1 102 ? -22.157 6.839 17.698 1.00 85.69 102 LYS A N 1
ATOM 829 C CA . LYS A 1 102 ? -23.477 6.309 18.089 1.00 85.69 102 LYS A CA 1
ATOM 830 C C . LYS A 1 102 ? -23.816 6.564 19.559 1.00 85.69 102 LYS A C 1
ATOM 832 O O . LYS A 1 102 ? -24.977 6.783 19.860 1.00 85.69 102 LYS A O 1
ATOM 837 N N . LEU A 1 103 ? -22.828 6.532 20.455 1.00 83.56 103 LEU A N 1
ATOM 838 C CA . LEU A 1 103 ? -23.030 6.790 21.887 1.00 83.56 103 LEU A CA 1
ATOM 839 C C . LEU A 1 103 ? -23.225 8.281 22.207 1.00 83.56 103 LEU A C 1
ATOM 841 O O . LEU A 1 103 ? -23.772 8.616 23.253 1.00 83.56 103 LEU A O 1
ATOM 845 N N . LEU A 1 104 ? -22.736 9.166 21.335 1.00 80.69 104 LEU A N 1
ATOM 846 C CA . LEU A 1 104 ? -22.807 10.621 21.498 1.00 80.69 104 LEU A CA 1
ATOM 847 C C . LEU A 1 104 ? -24.043 11.237 20.833 1.00 80.69 104 LEU A C 1
ATOM 849 O O . LEU A 1 104 ? -24.419 12.358 21.174 1.00 80.69 104 LEU A O 1
ATOM 853 N N . LEU A 1 105 ? -24.655 10.530 19.882 1.00 72.38 105 LEU A N 1
ATOM 854 C CA . LEU A 1 105 ? -25.926 10.927 19.293 1.00 72.38 105 LEU A CA 1
ATOM 855 C C . LEU A 1 105 ? -27.045 10.606 20.299 1.00 72.38 105 LEU A C 1
ATOM 857 O O . LEU A 1 105 ? -27.164 9.451 20.711 1.00 72.38 105 LEU A O 1
ATOM 861 N N . PRO A 1 106 ? -27.853 11.596 20.727 1.00 60.25 106 PRO A N 1
ATOM 862 C CA . PRO A 1 106 ? -29.051 11.315 21.504 1.00 60.25 106 PRO A CA 1
ATOM 863 C C . PRO A 1 106 ? -29.962 10.392 20.689 1.00 60.25 106 PRO A C 1
ATOM 865 O O . PRO A 1 106 ? -30.037 10.538 19.469 1.00 60.25 106 PRO A O 1
ATOM 868 N N . ASP A 1 107 ? -30.668 9.475 21.352 1.00 60.03 107 ASP A N 1
ATOM 869 C CA . ASP A 1 107 ? -31.772 8.729 20.742 1.00 60.03 107 ASP A CA 1
ATOM 870 C C . ASP A 1 107 ? -32.812 9.735 20.207 1.00 60.03 107 ASP A C 1
ATOM 872 O O . ASP A 1 107 ? -33.730 10.146 20.917 1.00 60.03 107 ASP A O 1
ATOM 876 N N . GLU A 1 108 ? -32.716 10.129 18.935 1.00 55.19 108 GLU A N 1
ATOM 877 C CA . GLU A 1 108 ? -33.784 10.831 18.201 1.00 55.19 108 GLU A CA 1
ATOM 878 C C . GLU A 1 108 ? -34.951 9.871 17.870 1.00 55.19 108 GLU A C 1
ATOM 880 O O . GLU A 1 108 ? -35.565 9.940 16.811 1.00 55.19 108 GLU A O 1
ATOM 885 N N . GLY A 1 109 ? -35.249 8.938 18.780 1.00 53.41 109 GLY A N 1
ATOM 886 C CA . GLY A 1 109 ? -36.302 7.929 18.661 1.00 53.41 109 GLY A CA 1
ATOM 887 C C . GLY A 1 109 ? -37.199 7.809 19.894 1.00 53.41 109 GLY A C 1
ATOM 888 O O . GLY A 1 109 ? -38.020 6.901 19.950 1.00 53.41 109 GLY A O 1
ATOM 889 N N . ALA A 1 110 ? -37.062 8.703 20.879 1.00 50.62 110 ALA A N 1
ATOM 890 C CA . ALA A 1 110 ? -37.945 8.772 22.044 1.00 50.62 110 ALA A CA 1
ATOM 891 C C . ALA A 1 110 ? -38.731 10.094 22.096 1.00 50.62 110 ALA A C 1
ATOM 893 O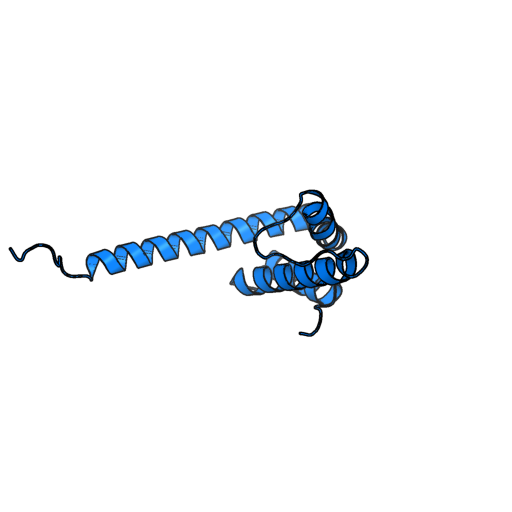 O . ALA A 1 110 ? -38.891 10.686 23.162 1.00 50.62 110 ALA A O 1
ATOM 894 N N . MET A 1 111 ? -39.210 10.576 20.948 1.00 49.84 111 MET A N 1
ATOM 895 C CA . MET A 1 111 ? -40.372 11.461 20.910 1.00 49.84 111 MET A CA 1
ATOM 896 C C . MET A 1 111 ? -41.348 10.950 19.846 1.00 49.84 111 MET A C 1
ATOM 898 O O . MET A 1 111 ? -41.014 10.915 18.664 1.00 49.84 111 MET A O 1
ATOM 902 N N . ASP A 1 112 ? -42.522 10.586 20.369 1.00 44.84 112 ASP A N 1
ATOM 903 C CA . ASP A 1 112 ? -43.796 10.153 19.772 1.00 44.84 112 ASP A CA 1
ATOM 904 C C . ASP A 1 112 ? -43.986 8.669 19.402 1.00 44.84 112 ASP A C 1
ATOM 906 O O . ASP A 1 112 ? -43.494 8.195 18.354 1.00 44.84 112 ASP A O 1
#

Mean predicted aligned error: 8.5 Å

Organism: Tectimicrobiota bacterium (NCBI:txid2528274)

Radius of gyration: 19.26 Å; Cα contacts (8 Å, |Δi|>4): 49; chains: 1; bounding box: 58×27×49 Å

pLDDT: mean 79.72, std 13.29, range [44.84, 96.06]

Solvent-accessible surface area (backbone atoms only — not comparable to full-atom values): 6748 Å² total; per-residue (Å²): 132,83,79,69,48,72,68,59,51,47,50,53,54,49,39,43,62,75,56,77,47,94,62,56,63,69,57,53,48,53,51,50,54,40,40,49,47,53,47,51,65,62,21,68,76,67,80,55,80,89,49,93,97,60,79,57,72,75,54,53,50,64,54,48,52,54,58,57,70,73,37,54,74,69,54,48,52,48,42,51,55,48,48,52,52,47,50,48,52,51,50,52,51,52,52,51,52,53,54,52,48,59,74,71,49,74,76,94,76,81,78,134

Sequence (112 aa):
MKTLAREELRATLMAYIHGEFPNYEPVLRDLLEFEQALYEENLGRNGGAFQRGRRAEKTWHLVFEEPAGMLTPLQTEQLVDRLTKDFRSACDLFVELAQTQKLLLPDEGAMD

Foldseek 3Di:
DPQQDLVNLLVVLVCVLVPVDPACVVNVVNLVSNLVVQCCVVCVVVVDDDDPPDDDPVSVCSSVVSVCVSDPPVSVVSSVVSSVVRVVVVVVVVVVVVVVVVVVDPPPPPDD